Protein AF-A0A450TS04-F1 (afdb_monomer)

Foldseek 3Di:
DDDDDDDDDDDPVVVVVLVQQEPDVHVHPDSVRVVVVVVVVVVVPCVVVVVVVVVVVVVCVVVVLDDDDPPDVVVVVVVSVVCVVVVND

Mean predicted aligned error: 9.64 Å

Organism: NCBI:txid2126338

pLDDT: mean 89.14, std 8.4, range [44.97, 96.94]

Secondary structure (DSSP, 8-state):
-PPP----PPPHHHHHHHHHHBSTTSSBSSHHHHHHHHHHHHHT-THHHHHHHHHHHHHHHHHT------S-HHHHHHHHHHHHHTT--

Radius of gyration: 21.86 Å; Cα contacts (8 Å, |Δi|>4): 30; chains: 1; bounding box: 42×25×53 Å

Sequence (89 aa):
MTSDVVNAQLPEPLARHVERVVGPGGLYETPDEYVRSLIRRDMENDSFQVYRGILEGFQDIVEGRYFESGGNWEKDKEIFEQKEAEGWK

Solvent-accessible surface area (backbone atoms only — not comparable to full-atom values): 5525 Å² total; per-residue (Å²): 135,88,84,84,86,88,85,82,92,63,58,69,76,55,44,58,48,49,59,63,41,28,34,98,90,30,88,26,78,38,68,68,56,45,51,54,51,51,52,49,53,54,72,69,39,59,63,60,58,52,54,48,51,53,55,50,50,55,50,24,60,76,72,61,62,68,78,87,76,83,86,43,67,73,61,43,50,54,53,49,54,50,36,60,76,63,68,67,116

Structure (mmCIF, N/CA/C/O backbone):
data_AF-A0A450TS04-F1
#
_entry.id   AF-A0A450TS04-F1
#
loop_
_atom_site.group_PDB
_atom_site.id
_atom_site.type_symbol
_atom_site.label_atom_id
_atom_site.label_alt_id
_atom_site.label_comp_id
_atom_site.label_asym_id
_atom_site.label_entity_id
_atom_site.label_seq_id
_atom_site.pdbx_PDB_ins_code
_atom_site.Cartn_x
_atom_site.Cartn_y
_atom_site.Cartn_z
_atom_site.occupancy
_atom_site.B_iso_or_equiv
_atom_site.auth_seq_id
_atom_site.auth_comp_id
_atom_site.auth_asym_id
_atom_site.auth_atom_id
_atom_site.pdbx_PDB_model_num
ATOM 1 N N . MET A 1 1 ? 22.839 -4.589 6.769 1.00 44.97 1 MET A N 1
ATOM 2 C CA . MET A 1 1 ? 21.533 -4.298 6.150 1.00 44.97 1 MET A CA 1
ATOM 3 C C . MET A 1 1 ? 21.423 -5.190 4.934 1.00 44.97 1 MET A C 1
ATOM 5 O O . MET A 1 1 ? 22.294 -5.110 4.079 1.00 44.97 1 MET A O 1
ATOM 9 N N . THR A 1 2 ? 20.462 -6.102 4.908 1.00 61.59 2 THR A N 1
ATOM 10 C CA . THR A 1 2 ? 20.202 -6.964 3.751 1.00 61.59 2 THR A CA 1
ATOM 11 C C . THR A 1 2 ? 19.306 -6.210 2.779 1.00 61.59 2 THR A C 1
ATOM 13 O O . THR A 1 2 ? 18.265 -5.697 3.174 1.00 61.59 2 THR A O 1
ATOM 16 N N . SER A 1 3 ? 19.750 -6.071 1.532 1.00 77.69 3 SER A N 1
ATOM 17 C CA . SER A 1 3 ? 18.913 -5.592 0.435 1.00 77.69 3 SER A CA 1
ATOM 18 C C . SER A 1 3 ? 18.235 -6.792 -0.216 1.00 77.69 3 SER A C 1
ATOM 20 O O . SER A 1 3 ? 18.936 -7.691 -0.686 1.00 77.69 3 SER A O 1
ATOM 22 N N . ASP A 1 4 ? 16.907 -6.791 -0.265 1.00 87.06 4 ASP A N 1
ATOM 23 C CA . ASP A 1 4 ? 16.137 -7.802 -0.990 1.00 87.06 4 ASP A CA 1
ATOM 24 C C . ASP A 1 4 ? 15.971 -7.411 -2.467 1.00 87.06 4 ASP A C 1
ATOM 26 O O . ASP A 1 4 ? 15.985 -6.229 -2.823 1.00 87.06 4 ASP A O 1
ATOM 30 N N . VAL A 1 5 ? 15.830 -8.412 -3.339 1.00 88.69 5 VAL A N 1
ATOM 31 C CA . VAL A 1 5 ? 15.655 -8.223 -4.787 1.00 88.69 5 VAL A CA 1
ATOM 32 C C . VAL A 1 5 ? 14.204 -8.501 -5.163 1.00 88.69 5 VAL A C 1
ATOM 34 O O . VAL A 1 5 ? 13.669 -9.564 -4.851 1.00 88.69 5 VAL A O 1
ATOM 37 N N . VAL A 1 6 ? 13.584 -7.567 -5.886 1.00 87.69 6 VAL A N 1
ATOM 38 C CA . VAL A 1 6 ? 12.241 -7.729 -6.455 1.00 87.69 6 VAL A CA 1
ATOM 39 C C . VAL A 1 6 ? 12.376 -8.044 -7.941 1.00 87.69 6 VAL A C 1
ATOM 41 O O . VAL A 1 6 ? 12.933 -7.249 -8.690 1.00 87.69 6 VAL A O 1
ATOM 44 N N . ASN A 1 7 ? 11.845 -9.189 -8.372 1.00 91.00 7 ASN A N 1
ATOM 45 C CA . ASN A 1 7 ? 11.775 -9.577 -9.781 1.00 91.00 7 ASN A CA 1
ATOM 46 C C . ASN A 1 7 ? 10.309 -9.735 -10.189 1.00 91.00 7 ASN A C 1
ATOM 48 O O . ASN A 1 7 ? 9.559 -10.442 -9.517 1.00 91.00 7 ASN A O 1
ATOM 52 N N . ALA A 1 8 ? 9.907 -9.112 -11.296 1.00 88.69 8 ALA A N 1
ATOM 53 C CA . ALA A 1 8 ? 8.546 -9.202 -11.813 1.00 88.69 8 ALA A CA 1
ATOM 54 C C . ALA A 1 8 ? 8.555 -9.392 -13.332 1.00 88.69 8 ALA A C 1
ATOM 56 O O . ALA A 1 8 ? 9.231 -8.663 -14.057 1.00 88.69 8 ALA A O 1
ATOM 57 N N . GLN A 1 9 ? 7.775 -10.360 -13.818 1.00 94.62 9 GLN A N 1
ATOM 58 C CA . GLN A 1 9 ? 7.541 -10.521 -15.247 1.00 94.62 9 GLN A CA 1
ATOM 59 C C . GLN A 1 9 ? 6.408 -9.593 -15.678 1.00 94.62 9 GLN A C 1
ATO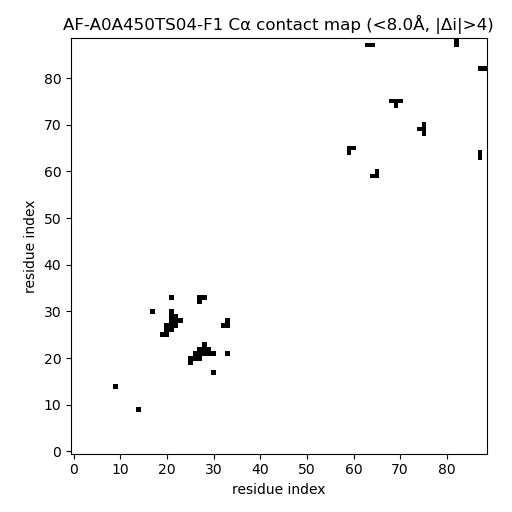M 61 O O . GLN A 1 9 ? 5.297 -9.668 -15.153 1.00 94.62 9 GLN A O 1
ATOM 66 N N . LEU A 1 10 ? 6.688 -8.725 -16.649 1.00 93.81 10 LEU A N 1
ATOM 67 C CA . LEU A 1 10 ? 5.713 -7.769 -17.153 1.00 93.81 10 LEU A CA 1
ATOM 68 C C . LEU A 1 10 ? 5.107 -8.265 -18.473 1.00 93.81 10 LEU A C 1
ATOM 70 O O . LEU A 1 10 ? 5.857 -8.541 -19.411 1.00 93.81 10 LEU A O 1
ATOM 74 N N . PRO A 1 11 ? 3.769 -8.352 -18.595 1.00 96.94 11 PRO A N 1
ATOM 75 C CA . PRO A 1 11 ? 3.128 -8.512 -19.889 1.00 96.94 11 PRO A CA 1
ATOM 76 C C . PRO A 1 11 ? 3.421 -7.297 -20.775 1.00 96.94 11 PRO A C 1
ATOM 78 O O . PRO A 1 11 ? 3.658 -6.187 -20.294 1.00 96.94 11 PRO A O 1
ATOM 81 N N . GLU A 1 12 ? 3.357 -7.502 -22.087 1.00 95.50 12 GLU A N 1
ATOM 82 C CA . GLU A 1 12 ? 3.811 -6.534 -23.090 1.00 95.50 12 GLU A CA 1
ATOM 83 C C . GLU A 1 12 ? 3.261 -5.099 -22.921 1.00 95.50 12 GLU A C 1
ATOM 85 O O . GLU A 1 12 ? 4.033 -4.148 -23.062 1.00 95.50 12 GLU A O 1
ATOM 90 N N . PRO A 1 13 ? 1.978 -4.879 -22.557 1.00 96.81 13 PRO A N 1
ATOM 91 C CA . PRO A 1 13 ? 1.475 -3.529 -22.299 1.00 96.81 13 PRO A CA 1
ATOM 92 C C . PRO A 1 13 ? 2.178 -2.818 -21.134 1.00 96.81 13 PRO A C 1
ATOM 94 O O . PRO A 1 13 ? 2.392 -1.608 -21.205 1.00 96.81 13 PRO A O 1
ATOM 97 N N . LEU A 1 14 ? 2.547 -3.555 -20.080 1.00 95.50 14 LEU A N 1
ATOM 98 C CA . LEU A 1 14 ? 3.249 -3.005 -18.920 1.00 95.50 14 LEU A CA 1
ATOM 99 C C . LEU A 1 14 ? 4.726 -2.764 -19.234 1.00 95.50 14 LEU A C 1
ATOM 101 O O . LEU A 1 14 ? 5.243 -1.707 -18.883 1.00 95.50 14 LEU A O 1
ATOM 105 N N . ALA A 1 15 ? 5.377 -3.675 -19.963 1.00 94.31 15 ALA A N 1
ATOM 106 C CA . ALA A 1 15 ? 6.758 -3.487 -20.412 1.00 94.31 15 ALA A CA 1
ATOM 107 C C . ALA A 1 15 ? 6.906 -2.207 -21.258 1.00 94.31 15 ALA A C 1
ATOM 109 O O . ALA A 1 15 ? 7.712 -1.340 -20.928 1.00 94.31 15 ALA A O 1
ATOM 110 N N . ARG A 1 16 ? 6.022 -2.008 -22.250 1.00 94.19 16 ARG A N 1
ATOM 111 C CA . ARG A 1 16 ? 5.971 -0.770 -23.055 1.00 94.19 16 ARG A CA 1
ATOM 112 C C . ARG A 1 16 ? 5.694 0.487 -22.237 1.00 94.19 16 ARG A C 1
ATOM 114 O O . ARG A 1 16 ? 6.058 1.590 -22.638 1.00 94.19 16 ARG A O 1
ATOM 121 N N . HIS A 1 17 ? 4.951 0.370 -21.138 1.00 94.31 17 HIS A N 1
ATOM 122 C CA . HIS A 1 17 ? 4.756 1.505 -20.247 1.00 94.31 17 HIS A CA 1
ATOM 123 C C . HIS A 1 17 ? 6.068 1.857 -19.547 1.00 94.31 17 HIS A C 1
ATOM 125 O O . HIS A 1 17 ? 6.485 3.006 -19.638 1.00 94.31 17 HIS A O 1
ATOM 131 N N . VAL A 1 18 ? 6.742 0.875 -18.941 1.00 94.06 18 VAL A N 1
ATOM 132 C CA . VAL A 1 18 ? 8.032 1.077 -18.264 1.00 94.06 18 VAL A CA 1
ATOM 133 C C . VAL A 1 18 ? 9.062 1.692 -19.212 1.00 94.06 18 VAL A C 1
ATOM 135 O O . VAL A 1 18 ? 9.675 2.690 -18.853 1.00 94.06 18 VAL A O 1
ATOM 138 N N . GLU A 1 19 ? 9.174 1.195 -20.446 1.00 92.06 19 GLU A N 1
ATOM 139 C CA . GLU A 1 19 ? 10.083 1.738 -21.472 1.00 92.06 19 GLU A CA 1
ATOM 140 C C . GLU A 1 19 ? 9.848 3.219 -21.806 1.00 92.06 19 GLU A C 1
ATOM 142 O O . GLU A 1 19 ? 10.775 3.909 -22.212 1.00 92.06 19 GLU A O 1
ATOM 147 N N . ARG A 1 20 ? 8.621 3.738 -21.656 1.00 92.00 20 ARG A N 1
ATOM 148 C CA . ARG A 1 20 ? 8.333 5.165 -21.898 1.00 92.00 20 ARG A CA 1
ATOM 149 C C . ARG A 1 20 ? 8.694 6.057 -20.719 1.00 92.00 20 ARG A C 1
ATOM 151 O O . ARG A 1 20 ? 8.944 7.242 -20.909 1.00 92.00 20 ARG A O 1
ATOM 158 N N . VAL A 1 21 ? 8.627 5.516 -19.507 1.00 94.12 21 VAL A N 1
ATOM 159 C CA . VAL A 1 21 ? 8.848 6.276 -18.270 1.00 94.12 21 VAL A CA 1
ATOM 160 C C . VAL A 1 21 ? 10.314 6.177 -17.827 1.00 94.12 21 VAL A C 1
ATOM 162 O O . VAL A 1 21 ? 10.782 7.037 -17.085 1.00 94.12 21 VAL A O 1
ATOM 165 N N . VAL A 1 22 ? 11.048 5.174 -18.317 1.00 94.31 22 VAL A N 1
ATOM 166 C CA . VAL A 1 22 ? 12.450 4.897 -17.992 1.00 94.31 22 VAL A CA 1
ATOM 167 C C . VAL A 1 22 ? 13.353 5.129 -19.207 1.00 94.31 22 VAL A C 1
ATOM 169 O O . VAL A 1 22 ? 13.074 4.617 -20.285 1.00 94.31 22 VAL A O 1
ATOM 172 N N . GLY A 1 23 ? 14.476 5.826 -19.022 1.00 81.06 23 GLY A N 1
ATOM 173 C CA . GLY A 1 23 ? 15.520 6.002 -20.037 1.00 81.06 23 GLY A CA 1
ATOM 174 C C . GLY A 1 23 ? 15.760 7.465 -20.431 1.00 81.06 23 GLY A C 1
ATOM 175 O O . GLY A 1 23 ? 15.283 8.376 -19.755 1.00 81.06 23 GLY A O 1
ATOM 176 N N . PRO A 1 24 ? 16.513 7.732 -21.516 1.00 75.69 24 PRO A N 1
ATOM 177 C CA . PRO A 1 24 ? 16.854 9.093 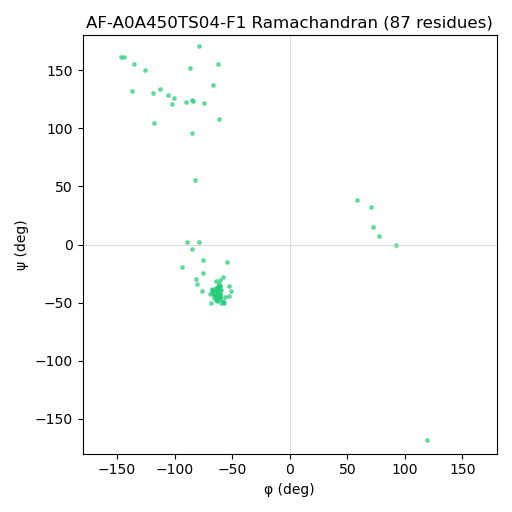-21.932 1.00 75.69 24 PRO A CA 1
ATOM 178 C C . PRO A 1 24 ? 15.604 9.917 -22.283 1.00 75.69 24 PRO A C 1
ATOM 180 O O . PRO A 1 24 ? 14.967 9.691 -23.309 1.00 75.69 24 PRO A O 1
ATOM 183 N N . GLY A 1 25 ? 15.255 10.875 -21.419 1.00 80.69 25 GLY A N 1
ATOM 184 C CA . GLY A 1 25 ? 14.035 11.687 -21.530 1.00 80.69 25 GLY A CA 1
ATOM 185 C C . GLY A 1 25 ? 12.816 11.129 -20.780 1.00 80.69 25 GLY A C 1
ATOM 186 O O . GLY A 1 25 ? 11.761 11.762 -20.797 1.00 80.69 25 GLY A O 1
ATOM 187 N N . GLY A 1 26 ? 12.957 9.977 -20.119 1.00 85.94 26 GLY A N 1
ATOM 188 C CA . GLY A 1 26 ? 12.004 9.444 -19.148 1.00 85.94 26 GLY A CA 1
ATOM 189 C C . GLY A 1 26 ? 12.129 10.123 -17.780 1.00 85.94 26 GLY A C 1
ATOM 190 O O . GLY A 1 26 ? 13.052 10.896 -17.529 1.00 85.94 26 GLY A O 1
ATOM 191 N N . LEU A 1 27 ? 11.182 9.835 -16.886 1.00 91.19 27 LEU A N 1
ATOM 192 C CA . LEU A 1 27 ? 11.178 10.357 -15.514 1.00 91.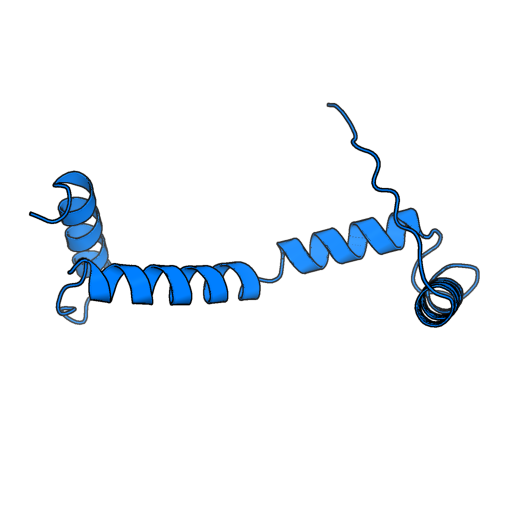19 27 LEU A CA 1
ATOM 193 C C . LEU A 1 27 ? 12.206 9.650 -14.618 1.00 91.19 27 LEU A C 1
ATOM 195 O O . LEU A 1 27 ? 12.646 10.231 -13.630 1.00 91.19 27 LEU A O 1
ATOM 199 N N . TYR A 1 28 ? 12.573 8.415 -14.959 1.00 95.69 28 TYR A N 1
ATOM 200 C CA . TYR A 1 28 ? 13.534 7.607 -14.210 1.00 95.69 28 TYR A CA 1
ATOM 201 C C . TYR A 1 28 ? 14.656 7.127 -15.123 1.00 95.69 28 TYR A C 1
ATOM 203 O O . 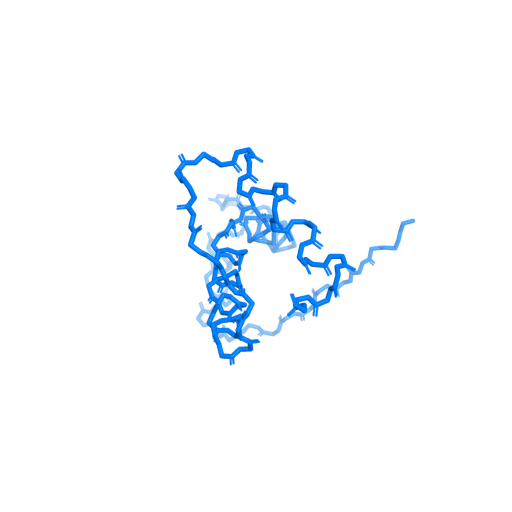TYR A 1 28 ? 14.448 6.883 -16.313 1.00 95.69 28 TYR A O 1
ATOM 211 N N . GLU A 1 29 ? 15.842 6.931 -14.561 1.00 91.62 29 GLU A N 1
ATOM 212 C CA . GLU A 1 29 ? 16.995 6.454 -15.326 1.00 91.62 29 GLU A CA 1
ATOM 213 C C . GLU A 1 29 ? 16.954 4.938 -15.518 1.00 91.62 29 GLU A C 1
ATOM 215 O O . GLU A 1 29 ? 17.366 4.422 -16.558 1.00 91.62 29 GLU A O 1
ATOM 220 N N . THR A 1 30 ? 16.434 4.213 -14.522 1.00 93.19 30 THR A N 1
ATOM 221 C CA . THR A 1 30 ? 16.402 2.745 -14.517 1.00 93.19 30 THR A CA 1
ATOM 222 C C . THR A 1 30 ? 15.047 2.189 -14.068 1.00 93.19 30 THR A C 1
ATOM 224 O O . THR A 1 30 ? 14.329 2.844 -13.305 1.00 93.19 30 THR A O 1
ATOM 227 N N . PRO A 1 31 ? 14.688 0.955 -14.476 1.00 93.00 31 PRO A N 1
ATOM 228 C CA . PRO A 1 31 ? 13.475 0.300 -13.985 1.00 93.00 31 PRO A CA 1
ATOM 229 C C . PRO A 1 31 ? 13.493 0.105 -12.466 1.00 93.00 31 PRO A C 1
ATOM 231 O O . PRO A 1 31 ? 12.469 0.269 -11.810 1.00 93.00 31 PRO A O 1
ATOM 234 N N . ASP A 1 32 ? 14.662 -0.178 -11.893 1.00 92.25 32 ASP A N 1
ATOM 235 C CA . ASP A 1 32 ? 14.850 -0.321 -10.450 1.00 92.25 32 ASP A CA 1
ATOM 236 C C . ASP A 1 32 ? 14.500 0.959 -9.684 1.00 92.25 32 ASP A C 1
ATOM 238 O O . ASP A 1 32 ? 13.876 0.914 -8.624 1.00 92.25 32 ASP A O 1
ATOM 242 N N . GLU A 1 33 ? 14.918 2.114 -10.201 1.00 92.94 33 GLU A N 1
ATOM 243 C CA . GLU A 1 33 ? 14.578 3.410 -9.620 1.00 92.94 33 GLU A CA 1
ATOM 244 C C . GLU A 1 33 ? 13.072 3.662 -9.688 1.00 92.94 33 GLU A C 1
ATOM 246 O O . GLU A 1 33 ? 12.462 4.036 -8.682 1.00 92.94 33 GLU A O 1
ATOM 251 N N . TYR A 1 34 ? 12.467 3.371 -10.842 1.00 94.38 34 TYR A N 1
ATOM 252 C CA . TYR A 1 34 ? 11.025 3.466 -11.014 1.00 94.38 34 TYR A CA 1
ATOM 253 C C . TYR A 1 34 ? 10.284 2.597 -9.990 1.00 94.38 34 TYR A C 1
ATOM 255 O O . TYR A 1 34 ? 9.442 3.110 -9.252 1.00 94.38 34 TYR A O 1
ATOM 263 N N . VAL A 1 35 ? 10.651 1.320 -9.849 1.00 93.19 35 VAL A N 1
ATOM 264 C CA . VAL A 1 35 ? 10.037 0.398 -8.878 1.00 93.19 35 VAL A CA 1
ATOM 265 C C . VAL A 1 35 ? 10.208 0.896 -7.442 1.00 93.19 35 VAL A C 1
ATOM 267 O O . VAL A 1 35 ? 9.232 0.942 -6.695 1.00 93.19 35 VAL A O 1
ATOM 270 N N . ARG A 1 36 ? 11.410 1.340 -7.044 1.00 93.00 36 ARG A N 1
ATOM 271 C CA . ARG A 1 36 ? 11.630 1.899 -5.696 1.00 93.00 36 ARG A CA 1
ATOM 272 C C . ARG A 1 36 ? 10.775 3.142 -5.451 1.00 93.00 36 ARG A C 1
ATOM 274 O O . ARG A 1 36 ? 10.274 3.318 -4.344 1.00 93.00 36 ARG A O 1
ATOM 281 N N . SER A 1 37 ? 10.595 3.994 -6.460 1.00 93.25 37 SER A N 1
ATOM 282 C CA . SER A 1 37 ? 9.747 5.184 -6.348 1.00 93.25 37 SER A CA 1
ATOM 283 C C . SER A 1 37 ? 8.264 4.832 -6.191 1.00 93.25 37 SER A C 1
ATOM 285 O O . SER A 1 37 ? 7.580 5.452 -5.380 1.00 93.25 37 SER A O 1
ATOM 287 N N . LEU A 1 38 ? 7.783 3.801 -6.895 1.00 91.94 38 LEU A N 1
ATOM 288 C CA . LEU A 1 38 ? 6.415 3.306 -6.759 1.00 91.94 38 LEU A CA 1
ATOM 289 C C . LEU A 1 38 ? 6.170 2.730 -5.369 1.00 91.94 38 LEU A C 1
ATOM 291 O O . LEU A 1 38 ? 5.159 3.058 -4.763 1.00 91.94 38 LEU A O 1
ATOM 295 N N . ILE A 1 39 ? 7.108 1.931 -4.850 1.00 90.69 39 ILE A N 1
ATOM 296 C CA . ILE A 1 39 ? 7.010 1.372 -3.496 1.00 90.69 39 ILE A CA 1
ATOM 297 C C . ILE A 1 39 ? 6.976 2.496 -2.458 1.00 90.69 39 ILE A C 1
ATOM 299 O O . ILE A 1 39 ? 6.143 2.465 -1.564 1.00 90.69 39 ILE A O 1
ATOM 303 N N . ARG A 1 40 ? 7.826 3.526 -2.582 1.00 91.00 40 ARG A N 1
ATOM 304 C CA . ARG A 1 40 ? 7.778 4.680 -1.665 1.00 91.00 40 ARG A CA 1
ATOM 305 C C . ARG A 1 40 ? 6.439 5.402 -1.729 1.00 91.00 40 ARG A C 1
ATOM 307 O O . ARG A 1 40 ? 5.863 5.679 -0.689 1.00 91.00 40 ARG A O 1
ATOM 314 N N . ARG A 1 41 ? 5.924 5.656 -2.933 1.00 88.31 41 ARG A N 1
ATOM 315 C CA . ARG A 1 41 ? 4.616 6.293 -3.110 1.00 88.31 41 ARG A CA 1
ATOM 316 C C . ARG A 1 41 ? 3.482 5.447 -2.531 1.00 88.31 41 ARG A C 1
ATOM 318 O O . ARG A 1 41 ? 2.533 6.007 -2.002 1.00 88.31 41 ARG A O 1
ATOM 325 N N . ASP A 1 42 ? 3.566 4.128 -2.659 1.00 86.50 42 ASP A N 1
ATOM 326 C CA . ASP A 1 42 ? 2.617 3.189 -2.058 1.00 86.50 42 ASP A CA 1
ATOM 327 C C . ASP A 1 42 ? 2.694 3.226 -0.525 1.00 86.50 42 ASP A C 1
ATOM 329 O O . ASP A 1 42 ? 1.669 3.347 0.136 1.00 86.50 42 ASP A O 1
ATOM 333 N N . MET A 1 43 ? 3.907 3.253 0.039 1.00 84.00 43 MET A N 1
ATOM 334 C CA . MET A 1 43 ? 4.131 3.415 1.481 1.00 84.00 43 MET A CA 1
ATOM 335 C C . MET A 1 43 ? 3.626 4.759 2.019 1.00 84.00 43 MET A C 1
ATOM 337 O O . MET A 1 43 ? 3.131 4.816 3.139 1.00 84.00 43 MET A O 1
ATOM 341 N N . GLU A 1 44 ? 3.773 5.834 1.245 1.00 84.19 44 GLU A N 1
ATOM 342 C CA . GLU A 1 44 ? 3.276 7.176 1.580 1.00 84.19 44 GLU A CA 1
ATOM 343 C C . GLU A 1 44 ? 1.758 7.302 1.399 1.00 84.19 44 GLU A C 1
ATOM 345 O O . GLU A 1 44 ? 1.155 8.277 1.845 1.00 84.19 44 GLU A O 1
ATOM 350 N N . ASN A 1 45 ? 1.120 6.345 0.723 1.00 80.25 45 ASN A N 1
ATOM 351 C CA . ASN A 1 45 ? -0.307 6.389 0.482 1.00 80.25 45 ASN A CA 1
ATOM 352 C C . ASN A 1 45 ? -1.072 5.802 1.676 1.00 80.25 45 ASN A C 1
ATOM 354 O O . ASN A 1 45 ? -1.344 4.601 1.743 1.00 80.25 45 ASN A O 1
ATOM 358 N N . ASP A 1 46 ? -1.518 6.682 2.573 1.00 67.75 46 ASP A N 1
ATOM 359 C CA . ASP A 1 46 ? -2.364 6.351 3.730 1.00 67.75 46 ASP A CA 1
ATOM 360 C C . ASP A 1 46 ? -3.654 5.600 3.360 1.00 67.75 46 ASP A C 1
ATOM 362 O O . ASP A 1 46 ? -4.285 4.990 4.221 1.00 67.75 46 ASP A O 1
ATOM 366 N N . SER A 1 47 ? -4.048 5.585 2.080 1.00 71.75 47 SER A N 1
ATOM 367 C CA . SER A 1 47 ? -5.223 4.851 1.593 1.00 71.75 47 SER A CA 1
ATOM 368 C C . SER A 1 47 ? -5.219 3.379 2.006 1.00 71.75 47 SER A C 1
ATOM 370 O O . SER A 1 47 ? -6.283 2.834 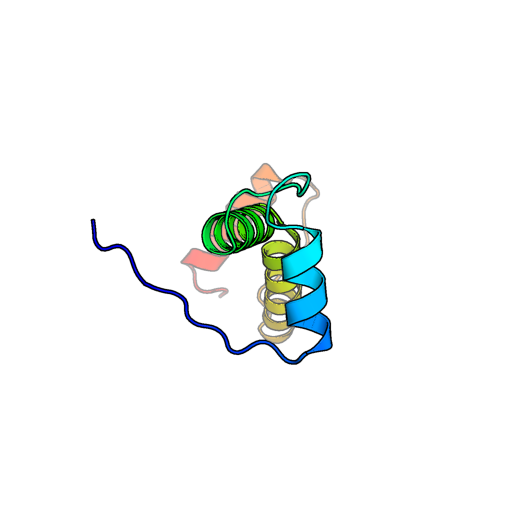2.296 1.00 71.75 47 SER A O 1
ATOM 372 N N . PHE A 1 48 ? -4.050 2.728 2.062 1.00 70.94 48 PHE A N 1
ATOM 373 C CA . PHE A 1 48 ? -3.972 1.339 2.519 1.00 70.94 48 PHE A CA 1
ATOM 374 C C . PHE A 1 48 ? -4.302 1.215 4.013 1.00 70.94 48 PHE A C 1
ATOM 376 O O . PHE A 1 48 ? -5.058 0.327 4.403 1.00 70.94 48 PHE A O 1
ATOM 383 N N . GLN A 1 49 ? -3.796 2.137 4.838 1.00 75.50 49 GLN A N 1
ATOM 384 C CA . GLN A 1 49 ? -4.085 2.179 6.275 1.00 75.50 49 GLN A CA 1
ATOM 385 C C . GLN A 1 49 ? -5.555 2.516 6.538 1.00 75.50 49 GLN A C 1
ATOM 387 O O . GLN A 1 49 ? -6.187 1.884 7.377 1.00 75.50 49 GLN A O 1
ATOM 392 N N . VAL A 1 50 ? -6.132 3.445 5.771 1.00 80.81 50 VAL A N 1
ATOM 393 C CA . VAL A 1 50 ? -7.558 3.789 5.846 1.00 80.81 50 VAL A CA 1
ATOM 394 C C . VAL A 1 50 ? -8.427 2.595 5.460 1.00 80.81 50 VAL A C 1
ATOM 396 O O . VAL A 1 50 ? -9.352 2.250 6.189 1.00 80.81 50 VAL A O 1
ATOM 399 N N . TYR A 1 51 ? -8.130 1.932 4.337 1.00 81.75 51 TYR A N 1
ATOM 400 C CA . TYR A 1 51 ? -8.889 0.761 3.895 1.00 81.75 51 TYR A CA 1
ATOM 401 C C . TYR A 1 51 ? -8.829 -0.368 4.926 1.00 81.75 51 TYR A C 1
ATOM 403 O O . TYR A 1 51 ? -9.850 -0.975 5.249 1.00 81.75 51 TYR A O 1
ATOM 411 N N . ARG A 1 52 ? -7.641 -0.610 5.485 1.00 83.75 52 ARG A N 1
ATOM 412 C CA . ARG A 1 52 ? -7.449 -1.586 6.551 1.00 83.75 52 ARG A CA 1
ATOM 413 C C . ARG A 1 52 ? -8.230 -1.216 7.813 1.00 83.75 52 ARG A C 1
ATOM 415 O O . ARG A 1 52 ? -8.967 -2.061 8.304 1.00 83.75 52 ARG A O 1
ATOM 422 N N . GLY A 1 53 ? -8.153 0.035 8.266 1.00 86.56 53 GLY A N 1
ATOM 423 C CA . GLY A 1 53 ? -8.893 0.515 9.435 1.00 86.56 53 GLY A CA 1
ATOM 424 C C . GLY A 1 53 ? -10.414 0.435 9.263 1.00 86.56 53 GLY A C 1
ATOM 425 O O . GLY A 1 53 ? -11.124 0.130 10.213 1.00 86.56 53 GLY A O 1
ATOM 426 N N . ILE A 1 54 ? -10.931 0.631 8.044 1.00 88.69 54 ILE A N 1
ATOM 427 C CA . ILE A 1 54 ? -12.357 0.422 7.741 1.00 88.69 54 ILE A CA 1
ATOM 428 C C . ILE A 1 54 ? -12.738 -1.058 7.886 1.00 88.69 54 ILE A C 1
ATOM 430 O O . ILE A 1 54 ? -13.766 -1.370 8.486 1.00 88.69 54 ILE A O 1
ATOM 434 N N . LEU A 1 55 ? -11.934 -1.975 7.333 1.00 91.69 55 LEU A N 1
ATOM 435 C CA . LEU A 1 55 ? -12.191 -3.414 7.445 1.00 91.69 55 LEU A CA 1
ATOM 436 C C . LEU A 1 55 ? -12.099 -3.906 8.894 1.00 91.69 55 LEU A C 1
ATOM 438 O O . LEU A 1 55 ? -12.967 -4.660 9.328 1.00 91.69 55 LEU A O 1
ATOM 442 N N . GLU A 1 56 ? -11.086 -3.453 9.633 1.00 91.19 56 GLU A N 1
ATOM 443 C CA . GLU A 1 56 ? -10.923 -3.733 11.063 1.00 91.19 56 GLU A CA 1
ATOM 444 C C . GLU A 1 56 ? -12.124 -3.191 11.853 1.00 91.19 56 GLU A C 1
ATOM 446 O O . GLU A 1 56 ? -12.746 -3.943 12.597 1.00 91.19 56 GLU A O 1
ATOM 451 N N . GLY A 1 57 ? -12.574 -1.964 11.571 1.00 91.38 57 GLY A N 1
ATOM 452 C CA . GLY A 1 57 ? -13.766 -1.386 12.197 1.00 91.38 57 GLY A CA 1
ATOM 453 C C . GLY A 1 57 ? -15.062 -2.167 11.930 1.00 91.38 57 GLY A C 1
ATOM 454 O O . GLY A 1 57 ? -15.906 -2.288 12.817 1.00 91.38 57 GLY A O 1
ATOM 455 N N . PHE A 1 58 ? -15.242 -2.753 10.740 1.00 94.56 58 PHE A N 1
ATOM 456 C CA . PHE A 1 58 ? -16.382 -3.650 10.496 1.00 94.56 58 PHE A CA 1
ATOM 457 C C . PHE A 1 58 ? -16.318 -4.909 11.362 1.00 94.56 58 PHE A C 1
ATOM 459 O O . PHE A 1 58 ? -17.350 -5.367 11.856 1.00 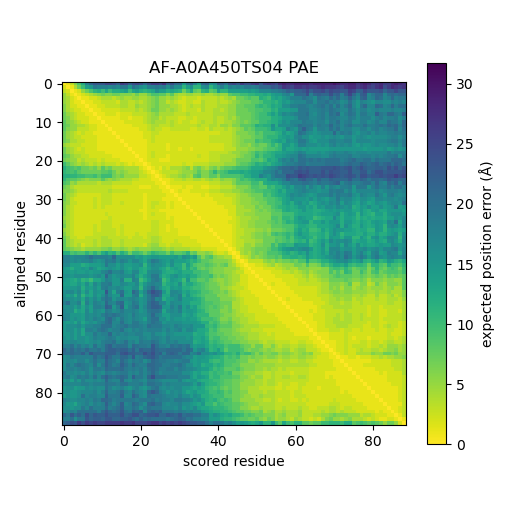94.56 58 PHE A O 1
ATOM 466 N N . GLN A 1 59 ? -15.122 -5.463 11.547 1.00 93.31 59 GLN A N 1
ATOM 467 C CA . GLN A 1 59 ? -14.918 -6.611 12.419 1.00 93.31 59 GLN A CA 1
ATOM 468 C C . GLN A 1 59 ? -15.148 -6.242 13.891 1.00 93.31 59 GLN A C 1
ATOM 470 O O . GLN A 1 59 ? -15.799 -6.996 14.612 1.00 93.31 59 GLN A O 1
ATOM 475 N N . ASP A 1 60 ? -14.720 -5.053 14.312 1.00 93.38 60 ASP A N 1
ATOM 476 C CA . ASP A 1 60 ? -14.969 -4.524 15.652 1.00 93.38 60 ASP A CA 1
ATOM 477 C C . ASP A 1 60 ? -16.466 -4.383 15.949 1.00 93.38 60 ASP A C 1
ATOM 479 O O . ASP A 1 60 ? -16.915 -4.749 17.033 1.00 93.38 60 ASP A O 1
ATOM 483 N N . ILE A 1 61 ? -17.274 -3.948 14.976 1.00 93.19 61 ILE A N 1
ATOM 484 C CA . ILE A 1 61 ? -18.738 -3.899 15.123 1.00 93.19 61 ILE A CA 1
ATOM 485 C C . ILE A 1 61 ? -19.318 -5.299 15.360 1.00 93.19 61 ILE A C 1
ATOM 487 O O . ILE A 1 61 ? -20.160 -5.471 16.242 1.00 93.19 61 ILE A O 1
ATOM 491 N N . VAL A 1 62 ? -18.875 -6.301 14.593 1.00 94.62 62 VAL A N 1
ATOM 492 C CA . VAL A 1 62 ? -19.335 -7.695 14.744 1.00 94.62 62 VAL A CA 1
ATOM 493 C C . VAL A 1 62 ? -18.945 -8.260 16.109 1.00 94.62 62 VAL A C 1
ATOM 495 O O . VAL A 1 62 ? -19.723 -8.986 16.725 1.00 94.62 62 VAL A O 1
ATOM 498 N N . GLU A 1 63 ? -17.752 -7.917 16.585 1.00 94.06 63 GLU A N 1
ATOM 499 C CA . GLU A 1 63 ? -17.179 -8.424 17.832 1.00 94.06 63 GLU A CA 1
ATOM 500 C C . GLU A 1 63 ? -17.559 -7.566 19.056 1.00 94.06 63 GLU A C 1
ATOM 502 O O . GLU A 1 63 ? -17.154 -7.875 20.175 1.00 94.06 63 GLU A O 1
ATOM 507 N N . GLY A 1 64 ? -18.378 -6.521 18.873 1.00 93.56 64 GLY A N 1
ATOM 508 C CA . GLY A 1 64 ? -18.84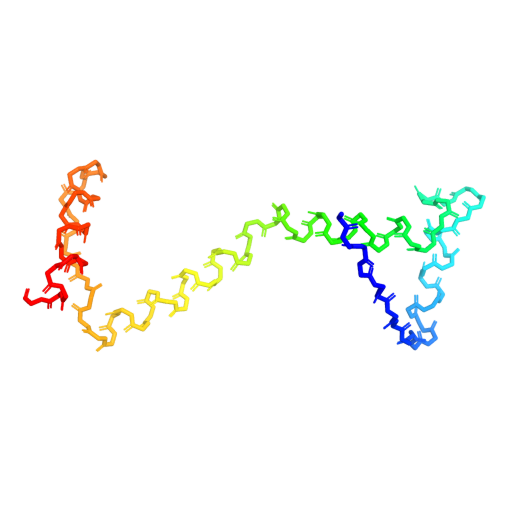3 -5.634 19.945 1.00 93.56 64 GLY A CA 1
ATOM 509 C C . GLY A 1 64 ? -17.771 -4.683 20.488 1.00 93.56 64 GLY A C 1
ATOM 510 O O . GLY A 1 64 ? -17.963 -4.075 21.540 1.00 93.56 64 GLY A O 1
ATOM 511 N N . ARG A 1 65 ? -16.654 -4.527 19.774 1.00 94.19 65 ARG A N 1
ATOM 512 C CA . ARG A 1 65 ? -15.536 -3.644 20.114 1.00 94.19 65 ARG A CA 1
ATOM 513 C C . ARG A 1 65 ? -15.774 -2.195 19.698 1.00 94.19 65 ARG A C 1
ATOM 515 O O . ARG A 1 65 ? -15.003 -1.590 18.962 1.00 94.19 65 ARG A O 1
ATOM 522 N N . TYR A 1 66 ? -16.873 -1.615 20.155 1.00 93.31 66 TYR A N 1
ATOM 523 C CA . TYR A 1 66 ? -17.168 -0.206 19.919 1.00 93.31 66 TYR A CA 1
ATOM 524 C C . TYR A 1 66 ? -17.861 0.412 21.132 1.00 93.31 66 TYR A C 1
ATOM 526 O O . TYR A 1 66 ? -18.398 -0.282 21.995 1.00 93.31 66 TYR A O 1
ATOM 534 N N . PHE A 1 67 ? -17.844 1.738 21.215 1.00 93.69 67 PHE A N 1
ATOM 535 C CA . PHE A 1 67 ? -18.576 2.489 22.229 1.00 93.69 67 PHE A CA 1
ATOM 536 C C . PHE A 1 67 ? -19.056 3.822 21.652 1.00 93.69 67 PHE A C 1
ATOM 538 O O . PHE A 1 67 ? -18.583 4.274 20.608 1.00 93.69 67 PHE A O 1
ATOM 545 N N . GLU A 1 68 ? -20.033 4.435 22.313 1.00 93.81 68 GLU A N 1
ATOM 546 C CA . GLU A 1 68 ? -20.537 5.748 21.923 1.00 93.81 68 GLU A CA 1
ATOM 547 C C . GLU A 1 68 ? -19.528 6.836 22.320 1.00 93.81 68 GLU A C 1
ATOM 549 O O . GLU A 1 68 ? -19.171 6.964 23.490 1.00 93.81 68 GLU A O 1
ATOM 554 N N . SER A 1 69 ? -19.055 7.605 21.337 1.00 92.06 69 SER A N 1
ATOM 555 C CA . SER A 1 69 ? -18.117 8.710 21.558 1.00 92.06 69 SER A CA 1
ATOM 556 C C . SER A 1 69 ? -18.779 9.842 22.346 1.00 92.06 69 SER A C 1
ATOM 558 O O . SER A 1 69 ? -19.895 10.262 22.037 1.00 92.06 69 SER A O 1
ATOM 560 N N . GLY A 1 70 ? -18.058 10.398 23.322 1.00 91.69 70 GLY A N 1
ATOM 561 C CA . GLY A 1 70 ? -18.481 11.594 24.054 1.00 91.69 70 GLY A CA 1
ATOM 562 C C . GLY A 1 70 ? -18.239 12.905 23.295 1.00 91.69 70 GLY A C 1
ATOM 563 O O . GLY A 1 70 ? -18.482 13.982 23.842 1.00 91.69 70 GLY A O 1
ATOM 564 N N . GLY A 1 71 ? -17.719 12.839 22.064 1.00 91.94 71 GLY A N 1
ATOM 565 C CA . GLY A 1 71 ? -17.369 13.992 21.232 1.00 91.94 71 GLY A CA 1
ATOM 566 C C . GLY A 1 71 ? -16.051 14.674 21.620 1.00 91.94 71 GLY A C 1
ATOM 567 O O . GLY A 1 71 ? -15.727 15.729 21.073 1.00 91.94 71 GLY A O 1
ATOM 568 N N . ASN A 1 72 ? -15.283 14.098 22.551 1.00 95.19 72 ASN A N 1
ATOM 569 C CA . ASN A 1 72 ? -13.952 14.570 22.926 1.00 95.19 72 ASN A CA 1
ATOM 570 C C . ASN A 1 72 ? -12.929 13.475 22.619 1.00 95.19 72 ASN A C 1
ATOM 572 O O . ASN A 1 72 ? -12.799 12.513 23.371 1.00 95.19 72 ASN A O 1
ATOM 576 N N . TRP A 1 73 ? -12.179 13.675 21.535 1.00 89.88 73 TRP A N 1
ATOM 577 C CA . TRP A 1 73 ? -11.207 12.708 21.029 1.00 89.88 73 TRP A CA 1
ATOM 578 C C . TRP A 1 73 ? -10.190 12.238 22.074 1.00 89.88 73 TRP A C 1
ATOM 580 O O . TRP A 1 73 ? -9.924 11.044 22.155 1.00 89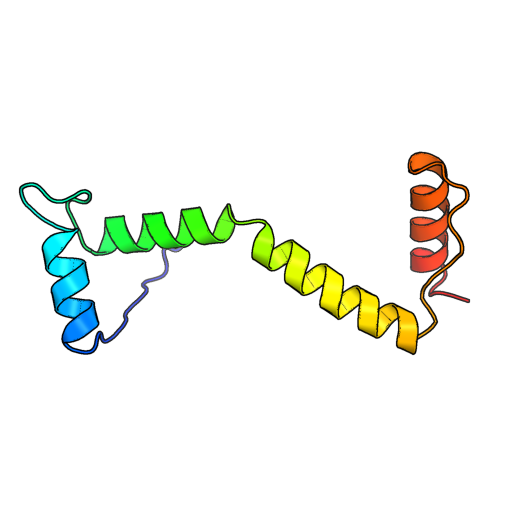.88 73 TRP A O 1
ATOM 590 N N . GLU A 1 74 ? -9.621 13.145 22.872 1.00 93.69 74 GLU A N 1
ATOM 591 C CA . GLU A 1 74 ? -8.587 12.780 23.850 1.00 93.69 74 GLU A CA 1
ATOM 592 C C . GLU A 1 74 ? -9.149 11.821 24.904 1.00 93.69 74 GLU A C 1
ATOM 594 O O . GLU A 1 74 ? -8.548 10.786 25.178 1.00 93.69 74 GLU A O 1
ATOM 599 N N . LYS A 1 75 ? -10.352 12.111 25.412 1.00 94.75 75 LYS A N 1
ATOM 600 C CA . LYS A 1 75 ? -11.039 11.248 26.384 1.00 94.75 75 LYS A CA 1
ATOM 601 C C . LYS A 1 75 ? -11.500 9.931 25.772 1.00 94.75 75 LYS A C 1
ATOM 603 O O . LYS A 1 75 ? -11.367 8.882 26.394 1.00 94.75 75 LYS A O 1
ATOM 608 N N . ASP A 1 76 ? -12.044 9.979 24.561 1.00 94.12 76 ASP A N 1
ATOM 609 C CA . ASP A 1 76 ? -12.509 8.784 23.861 1.00 94.12 76 ASP A CA 1
ATOM 610 C C . ASP A 1 76 ? -11.329 7.843 23.554 1.00 94.12 76 ASP A C 1
ATOM 612 O O . ASP A 1 76 ? -11.452 6.629 23.707 1.00 94.12 76 ASP A O 1
ATOM 616 N N . LYS A 1 77 ? -10.154 8.387 23.211 1.00 93.69 77 LYS A N 1
ATOM 617 C CA . LYS A 1 77 ? -8.927 7.604 23.009 1.00 93.69 77 LYS A CA 1
ATOM 618 C C . LYS A 1 77 ? -8.479 6.895 24.288 1.00 93.69 77 LYS A C 1
ATOM 620 O O . LYS A 1 77 ? -8.136 5.720 24.229 1.00 93.69 77 LYS A O 1
ATOM 625 N N . GLU A 1 78 ? -8.511 7.576 25.432 1.00 95.56 78 GLU A N 1
ATOM 626 C CA . GLU A 1 78 ? -8.172 6.969 26.728 1.00 95.56 78 GLU A CA 1
ATOM 627 C C . GLU A 1 78 ? -9.126 5.815 27.084 1.00 95.56 78 GLU A C 1
ATOM 629 O O . GLU A 1 78 ? -8.684 4.744 27.501 1.00 95.56 78 GLU A O 1
ATOM 634 N N . ILE A 1 79 ? -10.433 6.000 26.863 1.00 93.62 79 ILE A N 1
ATOM 635 C CA . ILE A 1 79 ? -11.448 4.957 27.085 1.00 93.62 79 ILE A CA 1
ATOM 636 C C . ILE A 1 79 ? -11.211 3.760 26.159 1.00 93.62 79 ILE A C 1
ATOM 638 O O . ILE A 1 79 ? -11.311 2.612 26.595 1.00 93.62 79 ILE A O 1
ATOM 642 N N . PHE A 1 80 ? -10.894 4.019 24.889 1.00 92.94 80 PHE A N 1
ATOM 643 C CA . PHE A 1 80 ? -10.566 2.979 23.919 1.00 92.94 80 PHE A CA 1
ATOM 644 C C . PHE A 1 80 ? -9.348 2.160 24.368 1.00 92.94 80 PHE A C 1
ATOM 646 O O . PHE A 1 80 ? -9.430 0.936 24.435 1.00 92.94 80 PHE A O 1
ATOM 653 N N . GLU A 1 81 ? -8.246 2.821 24.737 1.00 93.62 81 GLU A N 1
ATOM 654 C CA . GLU A 1 81 ? -7.019 2.161 25.205 1.00 93.62 81 GLU A CA 1
ATOM 655 C C . GLU A 1 81 ? -7.264 1.314 26.461 1.00 93.62 81 GLU A C 1
ATOM 657 O O . GLU A 1 81 ? -6.742 0.202 26.575 1.00 93.62 81 G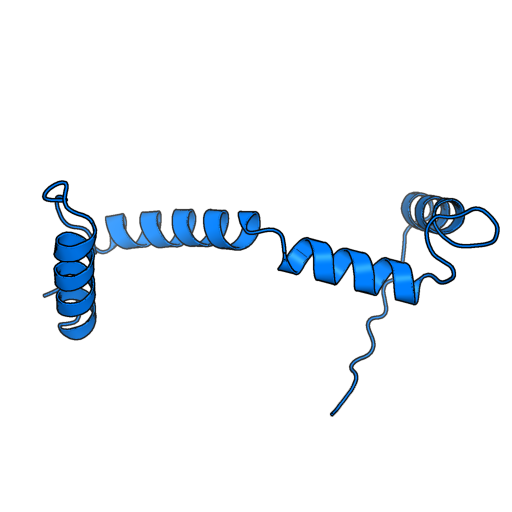LU A O 1
ATOM 662 N N . GLN A 1 82 ? -8.100 1.800 27.382 1.00 93.94 82 GLN A N 1
ATOM 663 C CA . GLN A 1 82 ? -8.507 1.036 28.557 1.00 93.94 82 GLN A CA 1
ATOM 664 C C . GLN A 1 82 ? -9.306 -0.220 28.170 1.00 93.94 82 GLN A C 1
ATOM 666 O O . GLN A 1 82 ? -9.001 -1.311 28.652 1.00 93.94 82 GLN A O 1
ATOM 671 N N . LYS A 1 83 ? -10.303 -0.092 27.285 1.00 92.75 83 LYS A N 1
ATOM 672 C CA . LYS A 1 83 ? -11.122 -1.225 26.825 1.00 92.75 83 LYS A CA 1
ATOM 673 C C . LYS A 1 83 ? -10.300 -2.272 26.078 1.00 92.75 83 LYS A C 1
ATOM 675 O O . LYS A 1 83 ? -10.495 -3.462 26.316 1.00 92.75 83 LYS A O 1
ATOM 680 N N . GLU A 1 84 ? -9.356 -1.844 25.244 1.00 92.00 84 GLU A N 1
ATOM 681 C CA . GLU A 1 84 ? -8.375 -2.721 24.594 1.00 92.00 84 GLU A CA 1
ATOM 682 C C . GLU A 1 84 ? -7.553 -3.504 25.628 1.00 92.00 84 GLU A C 1
ATOM 684 O O . GLU A 1 84 ? -7.477 -4.733 25.563 1.00 92.00 84 GLU A O 1
ATOM 689 N N . ALA A 1 85 ? -7.002 -2.823 26.640 1.00 92.69 85 ALA A N 1
ATOM 690 C CA . ALA A 1 85 ? -6.211 -3.461 27.695 1.00 92.69 85 ALA A CA 1
ATOM 691 C C . ALA A 1 85 ? -7.026 -4.449 28.554 1.00 92.69 85 ALA A C 1
ATOM 693 O O . ALA A 1 85 ? -6.494 -5.453 29.033 1.00 92.69 85 ALA A O 1
ATOM 694 N N . GLU A 1 86 ? -8.319 -4.185 28.739 1.00 93.25 86 GLU A N 1
ATOM 695 C CA . GLU A 1 86 ? -9.251 -5.039 29.484 1.00 93.25 86 GLU A CA 1
ATOM 696 C C . GLU A 1 86 ? -9.854 -6.171 28.625 1.00 93.25 86 GLU A C 1
ATOM 698 O O . GLU A 1 86 ? -10.556 -7.046 29.148 1.00 93.25 86 GLU A O 1
ATOM 703 N N . GLY A 1 87 ? -9.539 -6.201 27.324 1.00 90.62 87 GLY A N 1
ATOM 704 C CA . GLY A 1 87 ? -10.020 -7.204 26.377 1.00 90.62 87 GLY A CA 1
ATOM 705 C C . GLY A 1 87 ? -11.507 -7.065 26.048 1.00 90.62 87 GLY A C 1
ATOM 706 O O . GLY A 1 87 ? -12.168 -8.077 25.825 1.00 90.62 87 GLY A O 1
ATOM 707 N N . TRP A 1 88 ? -12.024 -5.834 26.046 1.00 86.88 88 TRP A N 1
ATOM 708 C CA . TRP A 1 88 ? -13.405 -5.483 25.689 1.00 86.88 88 TRP A CA 1
ATOM 709 C C . TRP A 1 88 ? -14.489 -6.167 26.528 1.00 86.88 88 TRP A C 1
ATOM 711 O O . TRP A 1 88 ? -15.541 -6.551 26.016 1.00 86.88 88 TRP A O 1
ATOM 721 N N . LYS A 1 89 ? -14.224 -6.309 27.829 1.00 71.31 89 LYS A N 1
ATOM 722 C CA . LYS A 1 89 ? -15.197 -6.789 28.817 1.00 71.31 89 LYS A CA 1
ATOM 723 C C . LYS A 1 89 ? -16.205 -5.722 29.245 1.00 71.31 89 LYS A C 1
ATOM 725 O O . LYS A 1 89 ? -15.915 -4.509 29.112 1.00 71.31 89 LYS A O 1
#